Protein AF-A0A6P4YUQ8-F1 (afdb_monomer_lite)

Foldseek 3Di:
DDPVVPPDPVVVVVVVVVVVVVVVVLVCVVVVPQFDAPPDQQWDPPPHTHGLVSLVVVLVVVVVVLVVLLVVLVVVLVVVVVVQVVVVVVCVVVVHDRDPPPPPSVLSNVLSVLLCVLCVQLSVLSVCCSVVVDNPSNVVSVVSVVVNVVVVVVSVVPD

Secondary structure (DSSP, 8-state):
--GGGT--HHHHHHHHHHHHHHHHHHHHTTTTT----TTSTTEESSTT-EEHHHHHHHHHHHHHHHHHHHHHHHHHHHHHHHHHHHHHHHHHHHTPPPPTTHHHHHHHHHHHHHHHHHHHHHHHHHHHHHHHS--TTHHHHHHHHHHHHHHHHHHHTT-

Radius of gyration: 21.28 Å; chains: 1; bounding box: 44×36×62 Å

Sequence (159 aa):
MTYVNQVTNDRCKVAIAVVWVWSGVLAMLPVFGWNCERFEPGCAWLGGGTPHSYLVLILVLVFIPMMAIVFFNVRVFYSLWQHVSDILKQEASVGAPPSTSRKSAVTIVLITGVFLVGWLPYCVAVLGCAASGDCAAVRPTLFFVILNSAVNPSSTASV

Organism: Branchiostoma belcheri (NCBI:txid7741)

pLDDT: mean 74.47, std 11.97, range [35.19, 90.56]

InterPro domains:
  IPR000276 G protein-coupled receptor, rhodopsin-like [PF00001] (3-153)
  IPR000276 G protein-coupled receptor, rhodopsin-like [PR00237] (11-32)
  IPR000276 G protein-coupled receptor, rhodopsin-like [PR00237] (54-77)
  IPR000276 G protein-coupled receptor, rhodopsin-like [PR00237] (104-128)
  IPR000276 G protein-coupled receptor, rhodopsin-like [PR00237] (138-159)
  IPR017452 GPCR, rhodopsin-like, 7TM [PS50262] (1-156)

Structure (mmCIF, N/CA/C/O backbone):
data_AF-A0A6P4YUQ8-F1
#
_entry.id   AF-A0A6P4YUQ8-F1
#
loop_
_atom_site.group_PDB
_atom_site.id
_atom_site.type_symbol
_atom_site.label_atom_id
_atom_site.label_alt_id
_atom_site.label_comp_id
_atom_site.label_asym_id
_atom_site.label_entity_id
_atom_site.label_seq_id
_atom_site.pdbx_PDB_ins_code
_atom_site.Cartn_x
_atom_site.Cartn_y
_atom_site.Cartn_z
_atom_site.occupancy
_atom_site.B_iso_or_equiv
_atom_site.auth_seq_id
_atom_site.auth_comp_id
_atom_site.auth_asym_id
_atom_site.auth_atom_id
_atom_site.pdbx_PDB_model_num
ATOM 1 N N . MET A 1 1 ? -26.247 -14.862 17.285 1.00 42.34 1 MET A N 1
ATOM 2 C CA . MET A 1 1 ? -25.048 -15.591 16.816 1.00 42.34 1 MET A CA 1
ATOM 3 C C . MET A 1 1 ? -23.830 -14.746 17.152 1.00 42.34 1 MET A C 1
ATOM 5 O O . MET A 1 1 ? -23.738 -13.627 16.672 1.00 42.34 1 MET A O 1
ATOM 9 N N . THR A 1 2 ? -22.972 -15.216 18.050 1.00 45.91 2 THR A N 1
ATOM 10 C CA . THR A 1 2 ? -21.806 -14.485 18.569 1.00 45.91 2 THR A CA 1
ATOM 11 C C . THR A 1 2 ? -20.593 -14.640 17.641 1.00 45.91 2 THR A C 1
ATOM 13 O O . THR A 1 2 ? -20.282 -15.746 17.207 1.00 45.91 2 THR A O 1
ATOM 16 N N . TYR A 1 3 ? -19.909 -13.522 17.368 1.00 51.12 3 TYR A N 1
ATOM 17 C CA . TYR A 1 3 ? -18.709 -13.347 16.522 1.00 51.12 3 TYR A CA 1
ATOM 18 C C . TYR A 1 3 ? -17.622 -14.435 16.680 1.00 51.12 3 TYR A C 1
ATOM 20 O O . TYR A 1 3 ? -16.969 -14.814 15.710 1.00 51.12 3 TYR A O 1
ATOM 28 N N . VAL A 1 4 ? -17.499 -15.012 17.879 1.00 54.88 4 VAL A N 1
ATOM 29 C CA . VAL A 1 4 ? -16.531 -16.069 18.227 1.00 54.88 4 VAL A CA 1
ATOM 30 C C . VAL A 1 4 ? -16.698 -17.347 17.383 1.00 54.88 4 VAL A C 1
ATOM 32 O O . VAL A 1 4 ? -15.729 -18.062 17.163 1.00 54.88 4 VAL A O 1
ATOM 35 N N . ASN A 1 5 ? -17.890 -17.616 16.839 1.00 54.84 5 ASN A N 1
ATOM 36 C CA . ASN A 1 5 ? -18.156 -18.842 16.073 1.00 54.84 5 ASN A CA 1
ATOM 37 C C . ASN A 1 5 ? -17.831 -18.758 14.567 1.00 54.84 5 ASN A C 1
ATOM 39 O O . ASN A 1 5 ? -17.907 -19.776 13.883 1.00 54.84 5 ASN A O 1
ATOM 43 N N . GLN A 1 6 ? -17.487 -17.583 14.021 1.00 56.72 6 GLN A N 1
ATOM 44 C CA . GLN A 1 6 ? -17.183 -17.430 12.585 1.00 56.72 6 GLN A CA 1
ATOM 45 C C . GLN A 1 6 ? -15.682 -17.411 12.258 1.00 56.72 6 GLN A C 1
ATOM 47 O O . GLN A 1 6 ? -15.308 -17.745 11.131 1.00 56.72 6 GLN A O 1
ATOM 52 N N . VAL A 1 7 ? -14.823 -17.083 13.229 1.00 62.84 7 VAL A N 1
ATOM 53 C CA . VAL A 1 7 ? -13.357 -17.130 13.092 1.00 62.84 7 VAL A CA 1
ATOM 54 C C . VAL A 1 7 ? -12.858 -18.488 13.583 1.00 62.84 7 VAL A C 1
ATOM 56 O O . VAL A 1 7 ? -12.347 -18.629 14.690 1.00 62.84 7 VAL A O 1
ATOM 59 N N . THR A 1 8 ? -13.067 -19.526 12.775 1.00 77.62 8 THR A N 1
ATOM 60 C CA . THR A 1 8 ? -12.551 -20.865 13.079 1.00 77.62 8 THR A CA 1
ATOM 61 C C . THR A 1 8 ? -11.095 -20.989 12.632 1.00 77.62 8 THR A C 1
ATOM 63 O O . THR A 1 8 ? -10.707 -20.468 11.583 1.00 77.62 8 THR A O 1
ATOM 66 N N . ASN A 1 9 ? -10.279 -21.710 13.410 1.00 76.31 9 ASN A N 1
ATOM 67 C CA . ASN A 1 9 ? -8.852 -21.910 13.121 1.00 76.31 9 ASN A CA 1
ATOM 68 C C . ASN A 1 9 ? -8.592 -22.409 11.690 1.00 76.31 9 ASN A C 1
ATOM 70 O O . ASN A 1 9 ? -7.617 -22.001 11.062 1.00 76.31 9 ASN A O 1
ATOM 74 N N . ASP A 1 10 ? -9.478 -23.244 11.146 1.00 80.50 10 ASP A N 1
ATOM 75 C CA . ASP A 1 10 ? -9.325 -23.783 9.794 1.00 80.50 10 ASP A CA 1
ATOM 76 C C . ASP A 1 10 ? -9.519 -22.718 8.712 1.00 80.50 10 ASP A C 1
ATOM 78 O O . ASP A 1 10 ? -8.762 -22.678 7.743 1.00 80.50 10 ASP A O 1
ATOM 82 N N . ARG A 1 11 ? -10.453 -21.778 8.903 1.00 80.69 11 ARG A N 1
ATOM 83 C CA . ARG A 1 11 ? -10.625 -20.644 7.984 1.00 80.69 11 ARG A CA 1
ATOM 84 C C . ARG A 1 11 ? -9.443 -19.681 8.045 1.00 80.69 11 ARG A C 1
ATOM 86 O O . ARG A 1 11 ? -9.017 -19.196 7.000 1.00 80.69 11 ARG A O 1
ATOM 93 N N . CYS A 1 12 ? -8.870 -19.463 9.230 1.00 83.19 12 CYS A N 1
ATOM 94 C CA . CYS A 1 12 ? -7.644 -18.675 9.380 1.00 83.19 12 CYS A CA 1
ATOM 95 C C . CYS A 1 12 ? -6.463 -19.314 8.639 1.00 83.19 12 CYS A C 1
ATOM 97 O O . CYS A 1 12 ? -5.768 -18.620 7.902 1.00 83.19 12 CYS A O 1
ATOM 99 N N . LYS A 1 13 ? -6.260 -20.633 8.764 1.00 81.75 13 LYS A N 1
ATOM 100 C CA . LYS A 1 13 ? -5.198 -21.351 8.034 1.00 81.75 13 LYS A CA 1
ATOM 101 C C . LYS A 1 13 ? -5.357 -21.223 6.520 1.00 81.75 13 LYS A C 1
ATOM 103 O O . LYS A 1 13 ? -4.377 -20.950 5.833 1.00 81.75 13 LYS A O 1
ATOM 108 N N . VAL A 1 14 ? -6.582 -21.374 6.010 1.00 87.00 14 VAL A N 1
ATOM 109 C CA . VAL A 1 14 ? -6.874 -21.204 4.578 1.00 87.00 14 VAL A CA 1
ATOM 110 C C . VAL A 1 14 ? -6.580 -19.774 4.128 1.00 87.00 14 VAL A C 1
ATOM 112 O O . VAL A 1 14 ? -5.897 -19.588 3.126 1.00 87.00 14 VAL A O 1
ATOM 115 N N . ALA A 1 15 ? -7.025 -18.764 4.879 1.00 84.44 15 ALA A N 1
ATOM 116 C CA . ALA A 1 15 ? -6.749 -17.366 4.555 1.00 84.44 15 ALA A CA 1
ATOM 117 C C . ALA A 1 15 ? -5.240 -17.067 4.530 1.00 84.44 15 ALA A C 1
ATOM 119 O O . ALA A 1 15 ? -4.757 -16.446 3.586 1.00 84.44 15 ALA A O 1
ATOM 120 N N . ILE A 1 16 ? -4.484 -17.565 5.514 1.00 87.19 16 ILE A N 1
ATOM 121 C CA . ILE A 1 16 ? -3.021 -17.433 5.561 1.00 87.19 16 ILE A CA 1
ATOM 122 C C . ILE A 1 16 ? -2.388 -18.079 4.324 1.00 87.19 16 ILE A C 1
ATOM 124 O O . ILE A 1 16 ? -1.581 -17.439 3.653 1.00 87.19 16 ILE A O 1
ATOM 128 N N . ALA A 1 17 ? -2.773 -19.311 3.983 1.00 90.19 17 ALA A N 1
ATOM 129 C CA . ALA A 1 17 ? -2.242 -20.006 2.812 1.00 90.19 17 ALA A CA 1
ATOM 130 C C . ALA A 1 17 ? -2.518 -19.233 1.510 1.00 90.19 17 ALA A C 1
ATOM 132 O O . ALA A 1 17 ? -1.612 -19.062 0.697 1.00 90.19 17 ALA A O 1
ATOM 133 N N . VAL A 1 18 ? -3.733 -18.703 1.342 1.00 88.12 18 VAL A N 1
ATOM 134 C CA . VAL A 1 18 ? -4.102 -17.874 0.184 1.00 88.12 18 VAL A CA 1
ATOM 135 C C . VAL A 1 18 ? -3.240 -16.613 0.109 1.00 88.12 18 VAL A C 1
ATOM 137 O O . VAL A 1 18 ? -2.721 -16.304 -0.960 1.00 88.12 18 VAL A O 1
ATOM 140 N N . VAL A 1 19 ? -3.026 -15.914 1.229 1.00 89.06 19 VAL A N 1
ATOM 141 C CA . VAL A 1 19 ? -2.184 -14.704 1.277 1.00 89.06 19 VAL A CA 1
ATOM 142 C C . VAL A 1 19 ? -0.731 -15.014 0.914 1.00 89.06 19 VAL A C 1
ATOM 144 O O . VAL A 1 19 ? -0.124 -14.258 0.155 1.00 89.06 19 VAL A O 1
ATOM 147 N N . TRP A 1 20 ? -0.177 -16.127 1.401 1.00 90.56 20 TRP A N 1
ATOM 148 C CA . TRP A 1 20 ? 1.188 -16.548 1.071 1.00 90.56 20 TRP A CA 1
ATOM 149 C C . TRP A 1 20 ? 1.343 -16.904 -0.404 1.00 90.56 20 TRP A C 1
ATOM 151 O O . TRP A 1 20 ? 2.274 -16.424 -1.048 1.00 90.56 20 TRP A O 1
ATOM 161 N N . VAL A 1 21 ? 0.422 -17.702 -0.951 1.00 90.50 21 VAL A N 1
ATOM 162 C CA . VAL A 1 21 ? 0.437 -18.071 -2.372 1.00 90.50 21 VAL A CA 1
ATOM 163 C C . VAL A 1 21 ? 0.302 -16.825 -3.241 1.00 90.50 21 VAL A C 1
ATOM 165 O O . VAL A 1 21 ? 1.096 -16.636 -4.157 1.00 90.50 21 VAL A O 1
ATOM 168 N N . TRP A 1 22 ? -0.640 -15.936 -2.925 1.00 88.00 22 TRP A N 1
ATOM 169 C CA . TRP A 1 22 ? -0.845 -14.696 -3.672 1.00 88.00 22 TRP A CA 1
ATOM 170 C C . TRP A 1 22 ? 0.387 -13.786 -3.635 1.00 88.00 22 TRP A C 1
ATOM 172 O O . TRP A 1 22 ? 0.832 -13.302 -4.673 1.00 88.00 22 TRP A O 1
ATOM 182 N N . SER A 1 23 ? 0.991 -13.614 -2.455 1.00 85.69 23 SER A N 1
ATOM 183 C CA . SER A 1 23 ? 2.239 -12.859 -2.287 1.00 85.69 23 SER A CA 1
ATOM 184 C C . SER A 1 23 ? 3.384 -13.463 -3.103 1.00 85.69 23 SER A C 1
ATOM 186 O O . SER A 1 23 ? 4.120 -12.735 -3.765 1.00 85.69 23 SER A O 1
ATOM 188 N N . GLY A 1 24 ? 3.511 -14.793 -3.094 1.00 86.19 24 GLY A N 1
ATOM 189 C CA . GLY A 1 24 ? 4.522 -15.512 -3.865 1.00 86.19 24 GLY A CA 1
ATOM 190 C C . GLY A 1 24 ? 4.336 -15.350 -5.371 1.00 86.19 24 GLY A C 1
ATOM 191 O O . GLY A 1 24 ? 5.304 -15.080 -6.077 1.00 86.19 24 GLY A O 1
ATOM 192 N N . VAL A 1 25 ? 3.096 -15.441 -5.861 1.00 87.31 25 VAL A N 1
ATOM 193 C CA . VAL A 1 25 ? 2.774 -15.203 -7.275 1.00 87.31 25 VAL A CA 1
ATOM 194 C C . VAL A 1 25 ? 3.190 -13.789 -7.669 1.00 87.31 25 VAL A C 1
ATOM 196 O O . VAL A 1 25 ? 3.983 -13.642 -8.595 1.00 87.31 25 VAL A O 1
ATOM 199 N N . LEU A 1 26 ? 2.743 -12.765 -6.932 1.00 84.06 26 LEU A N 1
ATOM 200 C CA . LEU A 1 26 ? 3.093 -11.368 -7.209 1.00 84.06 26 LEU A CA 1
ATOM 201 C C . LEU A 1 26 ? 4.606 -11.133 -7.216 1.00 84.06 26 LEU A C 1
ATOM 203 O O . LEU A 1 26 ? 5.100 -10.463 -8.113 1.00 84.06 26 LEU A O 1
ATOM 207 N N . ALA A 1 27 ? 5.350 -11.721 -6.277 1.00 82.94 27 ALA A N 1
ATOM 208 C CA . ALA A 1 27 ? 6.805 -11.583 -6.217 1.00 82.94 27 ALA A CA 1
ATOM 209 C C . ALA A 1 27 ? 7.537 -12.251 -7.397 1.00 82.94 27 ALA A C 1
ATOM 211 O O . ALA A 1 27 ? 8.625 -11.812 -7.765 1.00 82.94 27 ALA A O 1
ATOM 212 N N . MET A 1 28 ? 6.956 -13.298 -7.990 1.00 83.12 28 MET A N 1
ATOM 213 C CA . MET A 1 28 ? 7.549 -14.040 -9.107 1.00 83.12 28 MET A CA 1
ATOM 214 C C . MET A 1 28 ? 7.211 -13.449 -10.483 1.00 83.12 28 MET A C 1
ATOM 216 O O . MET A 1 28 ? 7.898 -13.760 -11.454 1.00 83.12 28 MET A O 1
ATOM 220 N N . LEU A 1 29 ? 6.199 -12.581 -10.598 1.00 81.44 29 LEU A N 1
ATOM 221 C CA . LEU A 1 29 ? 5.798 -11.949 -11.868 1.00 81.44 29 LEU A CA 1
ATOM 222 C C . LEU A 1 29 ? 6.968 -11.302 -12.652 1.00 81.44 29 LEU A C 1
ATOM 224 O O . LEU A 1 29 ? 7.039 -11.512 -13.865 1.00 81.44 29 LEU A O 1
ATOM 228 N N . PRO A 1 30 ? 7.924 -10.588 -12.020 1.00 75.50 30 PRO A N 1
ATOM 229 C CA . PRO A 1 30 ? 9.090 -10.033 -12.715 1.00 75.50 30 PRO A CA 1
ATOM 230 C C . PRO A 1 30 ? 10.018 -11.095 -13.319 1.00 75.50 30 PRO A C 1
ATOM 232 O O . PRO A 1 30 ? 10.667 -10.843 -14.335 1.00 75.50 30 PRO A O 1
ATOM 235 N N . VAL A 1 31 ? 10.076 -12.289 -12.718 1.00 75.88 31 VAL A N 1
ATOM 236 C CA . VAL A 1 31 ? 10.909 -13.416 -13.175 1.00 75.88 31 VAL A CA 1
ATOM 237 C C . VAL A 1 31 ? 10.314 -14.061 -14.430 1.00 75.88 31 VAL A C 1
ATOM 239 O O . VAL A 1 31 ? 11.054 -14.493 -15.307 1.00 75.88 31 VAL A O 1
ATOM 242 N N . PHE A 1 32 ? 8.985 -14.052 -14.569 1.00 76.31 32 PHE A N 1
ATOM 243 C CA . PHE A 1 32 ? 8.270 -14.567 -15.745 1.00 76.31 32 PHE A CA 1
ATOM 244 C C . PHE A 1 32 ? 8.250 -13.603 -16.946 1.00 76.31 32 PHE A C 1
ATOM 246 O O . PHE A 1 32 ? 7.471 -13.792 -17.876 1.00 76.31 32 PHE A O 1
ATOM 253 N N . GLY A 1 33 ? 9.112 -12.582 -16.948 1.00 71.62 33 GLY A N 1
ATOM 254 C CA . GLY A 1 33 ? 9.280 -11.667 -18.080 1.00 71.62 33 GLY A CA 1
ATOM 255 C C . GLY A 1 33 ? 8.604 -10.309 -17.914 1.00 71.62 33 GLY A C 1
ATOM 256 O O . GLY A 1 33 ? 8.715 -9.477 -18.807 1.00 71.62 33 GLY A O 1
ATOM 257 N N . TRP A 1 34 ? 7.963 -10.025 -16.772 1.00 75.75 34 TRP A N 1
ATOM 258 C CA . TRP A 1 34 ? 7.461 -8.678 -16.462 1.00 75.75 34 TRP A CA 1
ATOM 259 C C . TRP A 1 34 ? 8.570 -7.774 -15.889 1.00 75.75 34 TRP A C 1
ATOM 261 O O . TRP A 1 34 ? 8.404 -7.112 -14.864 1.00 75.75 34 TRP A O 1
ATOM 271 N N . ASN A 1 35 ? 9.726 -7.780 -16.548 1.00 76.62 35 ASN A N 1
ATOM 272 C CA . ASN A 1 35 ? 10.883 -6.936 -16.262 1.00 76.62 35 ASN A CA 1
ATOM 273 C C . ASN A 1 35 ? 11.182 -6.044 -17.476 1.00 76.62 35 ASN A C 1
ATOM 275 O O . ASN A 1 35 ? 10.627 -6.241 -18.555 1.00 76.62 35 ASN A O 1
ATOM 279 N N . CYS A 1 36 ? 12.003 -5.019 -17.283 1.00 75.75 36 CYS A N 1
ATOM 280 C CA . CYS A 1 36 ? 12.451 -4.148 -18.365 1.00 75.75 36 CYS A CA 1
ATOM 281 C C . CYS A 1 36 ? 13.969 -4.023 -18.352 1.00 75.75 36 CYS A C 1
ATOM 283 O O . CYS A 1 36 ? 14.602 -4.098 -17.298 1.00 75.75 36 CYS A O 1
ATOM 285 N N . GLU A 1 37 ? 14.560 -3.812 -19.526 1.00 72.31 37 GLU A N 1
ATOM 286 C CA . GLU A 1 37 ? 15.982 -3.513 -19.620 1.00 72.31 37 GLU A CA 1
ATOM 287 C C . GLU A 1 37 ? 16.273 -2.100 -19.105 1.00 72.31 37 GLU A C 1
ATOM 289 O O . GLU A 1 37 ? 15.483 -1.167 -19.249 1.00 72.31 37 GLU A O 1
ATOM 294 N N . ARG A 1 38 ? 17.447 -1.937 -18.491 1.00 62.53 38 ARG A N 1
ATOM 295 C CA . ARG A 1 38 ? 17.838 -0.766 -17.690 1.00 62.53 38 ARG A CA 1
ATOM 296 C C . ARG A 1 38 ? 17.784 0.586 -18.424 1.00 62.53 38 ARG A C 1
ATOM 298 O O . ARG A 1 38 ? 17.818 1.614 -17.754 1.00 62.53 38 ARG A O 1
ATOM 305 N N . PHE A 1 39 ? 17.733 0.584 -19.755 1.00 64.19 39 PHE A N 1
ATOM 306 C CA . PHE A 1 39 ? 17.776 1.779 -20.604 1.00 64.19 39 PHE A CA 1
ATOM 307 C C . PHE A 1 39 ? 16.483 2.034 -21.392 1.00 64.19 39 PHE A C 1
ATOM 309 O O . PHE A 1 39 ? 16.419 3.009 -22.137 1.00 64.19 39 PHE A O 1
ATOM 316 N N . GLU A 1 40 ? 15.452 1.207 -21.211 1.00 68.56 40 GLU A N 1
ATOM 317 C CA . GLU A 1 40 ? 14.163 1.416 -21.868 1.00 68.56 40 GLU A CA 1
ATOM 318 C C . GLU A 1 40 ? 13.377 2.570 -21.208 1.00 68.56 40 GLU A C 1
ATOM 320 O O . GLU A 1 40 ? 13.299 2.652 -19.971 1.00 68.56 40 GLU A O 1
ATOM 325 N N . PRO A 1 41 ? 12.762 3.469 -22.000 1.00 63.19 41 PRO A N 1
ATOM 326 C CA . PRO A 1 41 ? 11.890 4.513 -21.475 1.00 63.19 41 PRO A CA 1
ATOM 327 C C . PRO A 1 41 ? 10.695 3.879 -20.751 1.00 63.19 41 PRO A C 1
ATOM 329 O O . PRO A 1 41 ? 10.012 3.009 -21.283 1.00 63.19 41 PRO A O 1
ATOM 332 N N . GLY A 1 42 ? 10.433 4.306 -19.513 1.00 65.88 42 GLY A N 1
ATOM 333 C CA . GLY A 1 42 ? 9.394 3.689 -18.680 1.00 65.88 42 GLY A CA 1
ATOM 334 C C . GLY A 1 42 ? 9.884 2.520 -17.816 1.00 65.88 42 GLY A C 1
ATOM 335 O O . GLY A 1 42 ? 9.064 1.745 -17.309 1.00 65.88 42 GLY A O 1
ATOM 336 N N . CYS A 1 43 ? 11.190 2.425 -17.565 1.00 73.19 43 CYS A N 1
ATOM 337 C CA . CYS A 1 43 ? 11.775 1.488 -16.610 1.00 73.19 43 CYS A CA 1
ATOM 338 C C . CYS A 1 43 ? 12.255 2.205 -15.334 1.00 73.19 43 CYS A C 1
ATOM 340 O O . CYS A 1 43 ? 13.028 3.159 -15.391 1.00 73.19 43 CYS A O 1
ATOM 342 N N . ALA A 1 44 ? 11.818 1.746 -14.160 1.00 70.94 44 ALA A N 1
ATOM 343 C CA . ALA A 1 44 ? 12.328 2.218 -12.879 1.00 70.94 44 ALA A CA 1
ATOM 344 C C . ALA A 1 44 ? 13.603 1.448 -12.504 1.00 70.94 44 ALA A C 1
ATOM 346 O O . ALA A 1 44 ? 13.652 0.216 -12.580 1.00 70.94 44 ALA A O 1
ATOM 347 N N . TRP A 1 45 ? 14.622 2.157 -12.004 1.00 66.06 45 TRP A N 1
ATOM 348 C CA . TRP A 1 45 ? 15.866 1.559 -11.496 1.00 66.06 45 TRP A CA 1
ATOM 349 C C . TRP A 1 45 ? 15.681 0.914 -10.106 1.00 66.06 45 TRP A C 1
ATOM 351 O O . TRP A 1 45 ? 16.427 1.159 -9.153 1.00 66.06 45 TRP A O 1
ATOM 361 N N . LEU A 1 46 ? 14.657 0.077 -9.968 1.00 65.44 46 LEU A N 1
ATOM 362 C CA . LEU A 1 46 ? 14.397 -0.755 -8.800 1.00 65.44 46 LEU A CA 1
ATOM 363 C C . LEU A 1 46 ? 14.691 -2.212 -9.177 1.00 65.44 46 LEU A C 1
ATOM 365 O O . LEU A 1 46 ? 14.221 -2.686 -10.207 1.00 65.44 46 LEU A O 1
ATOM 369 N N . GLY A 1 47 ? 15.536 -2.898 -8.401 1.00 59.25 47 GLY A N 1
ATOM 370 C CA . GLY A 1 47 ? 15.799 -4.337 -8.573 1.00 59.25 47 GLY A CA 1
ATOM 371 C C . GLY A 1 47 ? 16.463 -4.787 -9.886 1.00 59.25 47 GLY A C 1
ATOM 372 O O . GLY A 1 47 ? 16.533 -5.984 -10.121 1.00 59.25 47 GLY A O 1
ATOM 373 N N . GLY A 1 48 ? 16.960 -3.872 -10.728 1.00 61.47 48 GLY A N 1
ATOM 374 C CA . GLY A 1 48 ? 17.606 -4.206 -12.010 1.00 61.47 48 GLY A CA 1
ATOM 375 C C . GLY A 1 48 ? 16.812 -3.811 -13.258 1.00 61.47 48 GLY A C 1
ATOM 376 O O . GLY A 1 48 ? 17.379 -3.854 -14.343 1.00 61.47 48 GLY A O 1
ATOM 377 N N . GLY A 1 49 ? 15.573 -3.337 -13.092 1.00 69.56 49 GLY A N 1
ATOM 378 C CA . GLY A 1 49 ? 14.716 -2.864 -14.180 1.00 69.56 49 GLY A CA 1
ATOM 379 C C . GLY A 1 49 ? 13.268 -3.295 -13.968 1.00 69.56 49 GLY A C 1
ATOM 380 O O . GLY A 1 49 ? 12.863 -4.384 -14.370 1.00 69.56 49 GLY A O 1
ATOM 381 N N . THR A 1 50 ? 12.492 -2.449 -13.287 1.00 76.12 50 THR A N 1
ATOM 382 C CA . THR A 1 50 ? 11.081 -2.722 -12.974 1.00 76.12 50 THR A CA 1
ATOM 383 C C . THR A 1 50 ? 10.178 -1.771 -13.760 1.00 76.12 50 THR A C 1
ATOM 385 O O . THR A 1 50 ? 10.337 -0.557 -13.620 1.00 76.12 50 THR A O 1
ATOM 388 N N . PRO A 1 51 ? 9.219 -2.257 -14.564 1.00 81.69 51 PRO A N 1
ATOM 389 C CA . PRO A 1 51 ? 8.355 -1.373 -15.338 1.00 81.69 51 PRO A CA 1
ATOM 390 C C . PRO A 1 51 ? 7.383 -0.611 -14.428 1.00 81.69 51 PRO A C 1
ATOM 392 O O . PRO A 1 51 ? 6.903 -1.140 -13.422 1.00 81.69 51 PRO A O 1
ATOM 395 N N . HIS A 1 52 ? 7.042 0.628 -14.796 1.00 81.44 52 HIS A N 1
ATOM 396 C CA . HIS A 1 52 ? 6.120 1.465 -14.009 1.00 81.44 52 HIS A CA 1
ATOM 397 C C . HIS A 1 52 ? 4.748 0.803 -13.825 1.00 81.44 52 HIS A C 1
ATOM 399 O O . HIS A 1 52 ? 4.158 0.887 -12.750 1.00 81.44 52 HIS A O 1
ATOM 405 N N . SER A 1 53 ? 4.263 0.091 -14.848 1.00 81.94 53 SER A N 1
ATOM 406 C CA . SER A 1 53 ? 2.993 -0.643 -14.805 1.00 81.94 53 SER A CA 1
ATOM 407 C C . SER A 1 53 ? 2.958 -1.693 -13.695 1.00 81.94 53 SER A C 1
ATOM 409 O O . SER A 1 53 ? 1.943 -1.833 -13.016 1.00 81.94 53 SER A O 1
ATOM 411 N N . TYR A 1 54 ? 4.077 -2.378 -13.454 1.00 84.12 54 TYR A N 1
ATOM 412 C CA . TYR A 1 54 ? 4.199 -3.349 -12.373 1.00 84.12 54 TYR A CA 1
ATOM 413 C C . TYR A 1 54 ? 4.188 -2.672 -10.995 1.00 84.12 54 TYR A C 1
ATOM 415 O O . TYR A 1 54 ? 3.490 -3.129 -10.090 1.00 84.12 54 TYR A O 1
ATOM 423 N N . LEU A 1 55 ? 4.888 -1.540 -10.840 1.00 82.88 55 LEU A N 1
ATOM 424 C CA . LEU A 1 55 ? 4.868 -0.767 -9.591 1.00 82.88 55 LEU A CA 1
ATOM 425 C C . LEU A 1 55 ? 3.461 -0.254 -9.258 1.00 82.88 55 LEU A C 1
ATOM 427 O O . LEU A 1 55 ? 3.022 -0.367 -8.114 1.00 82.88 55 LEU A O 1
ATOM 431 N N . VAL A 1 56 ? 2.737 0.261 -10.256 1.00 84.38 56 VAL A N 1
ATOM 432 C CA . VAL A 1 56 ? 1.350 0.719 -10.095 1.00 84.38 56 VAL A CA 1
ATOM 433 C C . VAL A 1 56 ? 0.420 -0.450 -9.768 1.00 84.38 56 VAL A C 1
ATOM 435 O O . VAL A 1 56 ? -0.425 -0.319 -8.887 1.00 84.38 56 VAL A O 1
ATOM 438 N N . LEU A 1 57 ? 0.590 -1.610 -10.411 1.00 87.31 57 LEU A N 1
ATOM 439 C CA . LEU A 1 57 ? -0.201 -2.807 -10.115 1.00 87.31 57 LEU A CA 1
ATOM 440 C C . LEU A 1 57 ? -0.012 -3.263 -8.664 1.00 87.31 57 LEU A C 1
ATOM 442 O O . LEU A 1 57 ? -1.002 -3.485 -7.966 1.00 87.31 57 LEU A O 1
ATOM 446 N N . ILE A 1 58 ? 1.234 -3.348 -8.184 1.00 85.69 58 ILE A N 1
ATOM 447 C CA . ILE A 1 58 ? 1.514 -3.670 -6.777 1.00 85.69 58 ILE A CA 1
ATOM 448 C C . ILE A 1 58 ? 0.886 -2.630 -5.858 1.00 85.69 58 ILE A C 1
ATOM 450 O O . ILE A 1 58 ? 0.234 -2.999 -4.881 1.00 85.69 58 ILE A O 1
ATOM 454 N N . LEU A 1 59 ? 1.057 -1.343 -6.169 1.00 87.38 59 LEU A N 1
ATOM 455 C CA . LEU A 1 59 ? 0.497 -0.262 -5.369 1.00 87.38 59 LEU A CA 1
ATOM 456 C C . LEU A 1 59 ? -1.019 -0.421 -5.219 1.00 87.38 59 LEU A C 1
ATOM 458 O O . LEU A 1 59 ? -1.519 -0.400 -4.099 1.00 87.38 59 LEU A O 1
ATOM 462 N N . VAL A 1 60 ? -1.745 -0.635 -6.317 1.00 87.62 60 VAL A N 1
ATOM 463 C CA . VAL A 1 60 ? -3.205 -0.806 -6.302 1.00 87.62 60 VAL A CA 1
ATOM 464 C C . VAL A 1 60 ? -3.610 -2.047 -5.502 1.00 87.62 60 VAL A C 1
ATOM 466 O O . VAL A 1 60 ? -4.496 -1.961 -4.650 1.00 87.62 60 VAL A O 1
ATOM 469 N N . LEU A 1 61 ? -2.947 -3.187 -5.722 1.00 87.75 61 LEU A N 1
ATOM 470 C CA . LEU A 1 61 ? -3.263 -4.438 -5.025 1.00 87.75 61 LEU A CA 1
ATOM 471 C C . LEU A 1 61 ? -3.000 -4.376 -3.517 1.00 87.75 61 LEU A C 1
ATOM 473 O O . LEU A 1 61 ? -3.710 -5.036 -2.764 1.00 87.75 61 LEU A O 1
ATOM 477 N N . VAL A 1 62 ? -2.017 -3.594 -3.068 1.00 83.38 62 VAL A N 1
ATOM 478 C CA . VAL A 1 62 ? -1.725 -3.381 -1.639 1.00 83.38 62 VAL A CA 1
ATOM 479 C C . VAL A 1 62 ? -2.634 -2.305 -1.036 1.00 83.38 62 VAL A C 1
ATOM 481 O O . VAL A 1 62 ? -3.070 -2.425 0.110 1.00 83.38 62 VAL A O 1
ATOM 484 N N . PHE A 1 63 ? -2.977 -1.270 -1.802 1.00 84.19 63 PHE A N 1
ATOM 485 C CA . PHE A 1 63 ? -3.789 -0.156 -1.319 1.00 84.19 63 PHE A CA 1
ATOM 486 C C . PHE A 1 63 ? -5.244 -0.558 -1.037 1.00 84.19 63 PHE A C 1
ATOM 488 O O . PHE A 1 63 ? -5.826 -0.102 -0.055 1.00 84.19 63 PHE A O 1
ATOM 495 N N . ILE A 1 64 ? -5.833 -1.451 -1.839 1.00 86.62 64 ILE A N 1
ATOM 496 C CA . ILE A 1 64 ? -7.203 -1.957 -1.628 1.00 86.62 64 ILE A CA 1
ATOM 497 C C . ILE A 1 64 ? -7.387 -2.597 -0.233 1.00 86.62 64 ILE A C 1
ATOM 499 O O . ILE A 1 64 ? -8.245 -2.127 0.522 1.00 86.62 64 ILE A O 1
ATOM 503 N N . PRO A 1 65 ? -6.617 -3.633 0.163 1.00 84.25 65 PRO A N 1
ATOM 504 C CA . PRO A 1 65 ? -6.748 -4.233 1.488 1.00 84.25 65 PRO A CA 1
ATOM 505 C C . PRO A 1 65 ? -6.365 -3.255 2.602 1.00 84.25 65 PRO A C 1
ATOM 507 O O . PRO A 1 65 ? -7.005 -3.260 3.651 1.00 84.25 65 PRO A O 1
ATOM 510 N N . MET A 1 66 ? -5.394 -2.366 2.373 1.00 83.25 66 MET A N 1
ATOM 511 C CA . MET A 1 66 ? -5.033 -1.319 3.330 1.00 83.25 66 MET A CA 1
ATOM 512 C C . MET A 1 66 ? -6.218 -0.390 3.636 1.00 83.25 66 MET A C 1
ATOM 514 O O . MET A 1 66 ? -6.561 -0.190 4.801 1.00 83.25 66 MET A O 1
ATOM 518 N N . MET A 1 67 ? -6.897 0.121 2.607 1.00 83.50 67 MET A N 1
ATOM 519 C CA . MET A 1 67 ? -8.086 0.962 2.767 1.00 83.50 67 MET A CA 1
ATOM 520 C C . MET A 1 67 ? -9.238 0.211 3.434 1.00 83.50 67 MET A C 1
ATOM 522 O O . MET A 1 67 ? -9.931 0.783 4.277 1.00 83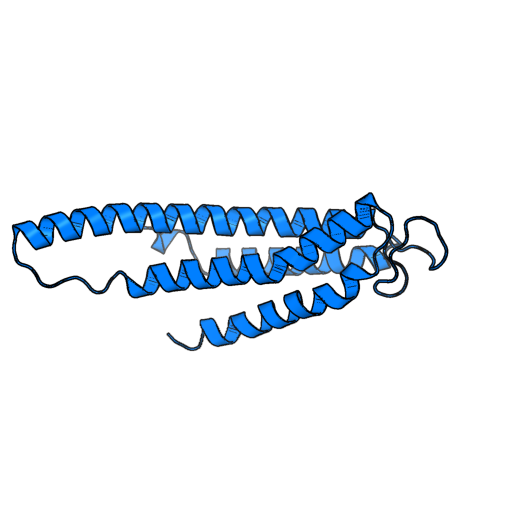.50 67 MET A O 1
ATOM 526 N N . ALA A 1 68 ? -9.426 -1.071 3.109 1.00 86.00 68 ALA A N 1
ATOM 527 C CA . ALA A 1 68 ? -10.431 -1.904 3.759 1.00 86.00 68 ALA A CA 1
ATOM 528 C C . ALA A 1 68 ? -10.163 -2.027 5.268 1.00 86.00 68 ALA A C 1
ATOM 530 O O . ALA A 1 68 ? -11.066 -1.780 6.067 1.00 86.00 68 ALA A O 1
ATOM 531 N N . ILE A 1 69 ? -8.922 -2.327 5.670 1.00 84.38 69 ILE A N 1
ATOM 532 C CA . ILE A 1 69 ? -8.516 -2.404 7.083 1.00 84.38 69 ILE A CA 1
ATOM 533 C C . ILE A 1 69 ? -8.815 -1.083 7.793 1.00 84.38 69 ILE A C 1
ATOM 535 O O . ILE A 1 69 ? -9.438 -1.088 8.853 1.00 84.38 69 ILE A O 1
ATOM 539 N N . VAL A 1 70 ? -8.427 0.053 7.213 1.00 81.38 70 VAL A N 1
ATOM 540 C CA . VAL A 1 70 ? -8.679 1.379 7.800 1.00 81.38 70 VAL A CA 1
ATOM 541 C C . VAL A 1 70 ? -10.171 1.634 7.961 1.00 81.38 70 VAL A C 1
ATOM 543 O O . VAL A 1 70 ? -10.617 2.011 9.044 1.00 81.38 70 VAL A O 1
ATOM 546 N N . PHE A 1 71 ? -10.952 1.393 6.909 1.00 83.69 71 PHE A N 1
ATOM 547 C CA . PHE A 1 71 ? -12.395 1.580 6.933 1.00 83.69 71 PHE A CA 1
ATOM 548 C C . PHE A 1 71 ? -13.044 0.745 8.040 1.00 83.69 71 PHE A C 1
ATOM 550 O O . PHE A 1 71 ? -13.787 1.287 8.858 1.00 83.69 71 PHE A O 1
ATOM 557 N N . PHE A 1 72 ? -12.725 -0.550 8.127 1.00 82.94 72 PHE A N 1
ATOM 558 C CA . PHE A 1 72 ? -13.262 -1.416 9.174 1.00 82.94 72 PHE A CA 1
ATOM 559 C C . PHE A 1 72 ? -12.848 -0.951 10.573 1.00 82.94 72 PHE A C 1
ATOM 561 O O . PHE A 1 72 ? -13.706 -0.860 11.449 1.00 82.94 72 PHE A O 1
ATOM 568 N N . ASN A 1 73 ? -11.583 -0.580 10.782 1.00 79.56 73 ASN A N 1
ATOM 569 C CA . ASN A 1 73 ? -11.104 -0.096 12.079 1.00 79.56 73 ASN A CA 1
ATOM 570 C C . ASN A 1 73 ? -11.786 1.210 12.507 1.00 79.56 73 ASN A C 1
ATOM 572 O O . ASN A 1 73 ? -12.202 1.331 13.657 1.00 79.56 73 ASN A O 1
ATOM 576 N N . VAL A 1 74 ? -11.976 2.163 11.590 1.00 79.06 74 VAL A N 1
ATOM 577 C CA . VAL A 1 74 ? -12.700 3.414 11.872 1.00 79.06 74 VAL A CA 1
ATOM 578 C C . VAL A 1 74 ? -14.165 3.137 12.198 1.00 79.06 74 VAL A C 1
ATOM 580 O O . VAL A 1 74 ? -14.703 3.717 13.138 1.00 79.06 74 VAL A O 1
ATOM 583 N N . ARG A 1 75 ? -14.822 2.230 11.466 1.00 83.25 75 ARG A N 1
ATOM 584 C CA . ARG A 1 75 ? -16.218 1.844 11.727 1.00 83.25 75 ARG A CA 1
ATOM 585 C C . ARG A 1 75 ? -16.377 1.178 13.091 1.00 83.25 75 ARG A C 1
ATOM 587 O O . ARG A 1 75 ? -17.305 1.523 13.820 1.00 83.25 75 ARG A O 1
ATOM 594 N N . VAL A 1 76 ? -15.468 0.270 13.445 1.00 81.94 76 VAL A N 1
ATOM 595 C CA . VAL A 1 76 ? -15.433 -0.373 14.766 1.00 81.94 76 VAL A CA 1
ATOM 596 C C . VAL A 1 76 ? -15.179 0.668 15.851 1.00 81.94 76 VAL A C 1
ATOM 598 O O . VAL A 1 76 ? -15.921 0.708 16.826 1.00 81.94 76 VAL A O 1
ATOM 601 N N . PHE A 1 77 ? -14.205 1.561 15.668 1.00 76.00 77 PHE A N 1
ATOM 602 C CA . PHE A 1 77 ? -13.933 2.637 16.619 1.00 76.00 77 PHE A CA 1
ATOM 603 C C . PHE A 1 77 ? -15.141 3.552 16.811 1.00 76.00 77 PHE A C 1
ATOM 605 O O . PHE A 1 77 ? -15.485 3.868 17.942 1.00 76.00 77 PHE A O 1
ATOM 612 N N . TYR A 1 78 ? -15.811 3.948 15.729 1.00 79.06 78 TYR A N 1
ATOM 613 C CA . TYR A 1 78 ? -16.989 4.805 15.801 1.00 79.06 78 TYR A CA 1
ATOM 614 C C . TYR A 1 78 ? -18.141 4.118 16.540 1.00 79.06 78 TYR A C 1
ATOM 616 O O . TYR A 1 78 ? -18.737 4.718 17.429 1.00 79.06 78 TYR A O 1
ATOM 624 N N . SER A 1 79 ? -18.399 2.841 16.242 1.00 79.56 79 SER A N 1
ATOM 625 C CA . SER A 1 79 ? -19.389 2.041 16.968 1.00 79.56 79 SER A CA 1
ATOM 626 C C . SER A 1 79 ? -19.034 1.930 18.454 1.00 79.56 79 SER A C 1
ATOM 628 O O . SER A 1 79 ? -19.875 2.213 19.304 1.00 79.56 79 SER A O 1
ATOM 630 N N . LEU A 1 80 ? -17.779 1.614 18.790 1.00 73.00 80 LEU A N 1
ATOM 631 C CA . LEU A 1 80 ? -17.310 1.562 20.178 1.00 73.00 80 LEU A CA 1
ATOM 632 C C . LEU A 1 80 ? -17.420 2.923 20.872 1.00 73.00 80 LEU A C 1
ATOM 634 O O . LEU A 1 80 ? -17.825 2.983 22.027 1.00 73.00 80 LEU A O 1
ATOM 638 N N . TRP A 1 81 ? -17.100 4.013 20.178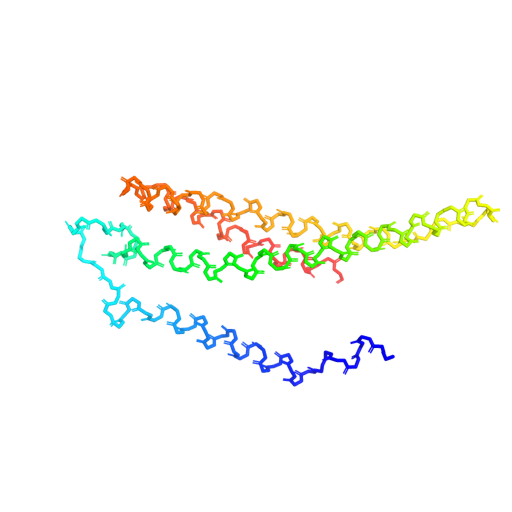 1.00 71.81 81 TRP A N 1
ATOM 639 C CA . TRP A 1 81 ? -17.201 5.369 20.709 1.00 71.81 81 TRP A CA 1
ATOM 640 C C . TRP A 1 81 ? -18.648 5.753 21.011 1.00 71.81 81 TRP A C 1
ATOM 642 O O . TRP A 1 81 ? -18.910 6.340 22.057 1.00 71.81 81 TRP A O 1
ATOM 652 N N . GLN A 1 82 ? -19.588 5.389 20.137 1.00 74.50 82 GLN A N 1
ATOM 653 C CA . GLN A 1 82 ? -21.017 5.578 20.382 1.00 74.50 82 GLN A CA 1
ATOM 654 C C . GLN A 1 82 ? -21.463 4.805 21.628 1.00 74.50 82 GLN A C 1
ATOM 656 O O . GLN A 1 82 ? -21.975 5.414 22.563 1.00 74.50 82 GLN A O 1
ATOM 661 N N . HIS A 1 83 ? -21.159 3.504 21.708 1.00 73.88 83 HIS A N 1
ATOM 662 C CA . HIS A 1 83 ? -21.515 2.680 22.869 1.00 73.88 83 HIS A CA 1
ATOM 663 C C . HIS A 1 83 ? -20.900 3.195 24.175 1.00 73.88 83 HIS A C 1
ATOM 665 O O . HIS A 1 83 ? -21.581 3.270 25.193 1.00 73.88 83 HIS A O 1
ATOM 671 N N . VAL A 1 84 ? -19.627 3.594 24.156 1.00 67.88 84 VAL A N 1
ATOM 672 C CA . VAL A 1 84 ? -18.947 4.153 25.332 1.00 67.88 84 VAL A CA 1
ATOM 673 C C . VAL A 1 84 ? -19.522 5.516 25.705 1.00 67.88 84 VAL A C 1
ATOM 675 O O . VAL A 1 84 ? -19.706 5.785 26.888 1.00 67.88 84 VAL A O 1
ATOM 678 N N . SER A 1 85 ? -19.839 6.375 24.734 1.00 68.25 85 SER A N 1
ATOM 679 C CA . SER A 1 85 ? -20.471 7.665 25.016 1.00 68.25 85 SER A CA 1
ATOM 680 C C . SER A 1 85 ? -21.840 7.495 25.668 1.00 68.25 85 SER A C 1
ATOM 682 O O . SER A 1 85 ? -22.203 8.322 26.504 1.00 68.25 85 SER A O 1
ATOM 684 N N . ASP A 1 86 ? -22.590 6.466 25.289 1.00 71.38 86 ASP A N 1
ATOM 685 C CA . ASP A 1 86 ? -23.891 6.169 25.879 1.00 71.38 86 ASP A CA 1
ATOM 686 C C . ASP A 1 86 ? -23.740 5.583 27.291 1.00 71.38 86 ASP A C 1
ATOM 688 O O . ASP A 1 86 ? -24.433 6.023 28.207 1.00 71.38 86 ASP A O 1
ATOM 692 N N . ILE A 1 87 ? -22.750 4.710 27.511 1.00 68.12 87 ILE A N 1
ATOM 693 C CA . ILE A 1 87 ? -22.403 4.184 28.843 1.00 68.12 87 ILE A CA 1
ATOM 694 C C . ILE A 1 87 ? -21.953 5.308 29.779 1.00 68.12 87 ILE A C 1
ATOM 696 O O . ILE A 1 87 ? -22.415 5.363 30.908 1.00 68.12 87 ILE A O 1
ATOM 700 N N . LEU A 1 88 ? -21.120 6.251 29.329 1.00 64.88 88 LEU A N 1
ATOM 701 C CA . LEU A 1 88 ? -20.659 7.370 30.163 1.00 64.88 88 LEU A CA 1
ATOM 702 C C . LEU A 1 88 ? -21.798 8.308 30.575 1.00 64.88 88 LEU A C 1
ATOM 704 O O . LEU A 1 88 ? -21.810 8.794 31.704 1.00 64.88 88 LEU A O 1
ATOM 708 N N . LYS A 1 89 ? -22.773 8.552 29.689 1.00 64.56 89 LYS A N 1
ATOM 709 C CA . LYS A 1 89 ? -23.992 9.300 30.046 1.00 64.56 89 LYS A CA 1
ATOM 710 C C . LYS A 1 89 ? -24.798 8.551 31.105 1.00 64.56 89 LYS A C 1
ATOM 712 O O . LYS A 1 89 ? -25.320 9.168 32.030 1.00 64.56 89 LYS A O 1
ATOM 717 N N . GLN A 1 90 ? -24.865 7.228 30.983 1.00 65.69 90 GLN A N 1
ATOM 718 C CA . GLN A 1 90 ? -25.579 6.368 31.916 1.00 65.69 90 GLN A CA 1
ATOM 719 C C . GLN A 1 90 ? -24.856 6.288 33.274 1.00 65.69 90 GLN A C 1
ATOM 721 O O . GLN A 1 90 ? -25.482 6.497 34.308 1.00 65.69 90 GLN A O 1
ATOM 726 N N . GLU A 1 91 ? -23.536 6.114 33.298 1.00 64.88 91 GLU A N 1
ATOM 727 C CA . GLU A 1 91 ? -22.717 6.114 34.516 1.00 64.88 91 GLU A CA 1
ATOM 728 C C . GLU A 1 91 ? -22.717 7.483 35.210 1.00 64.88 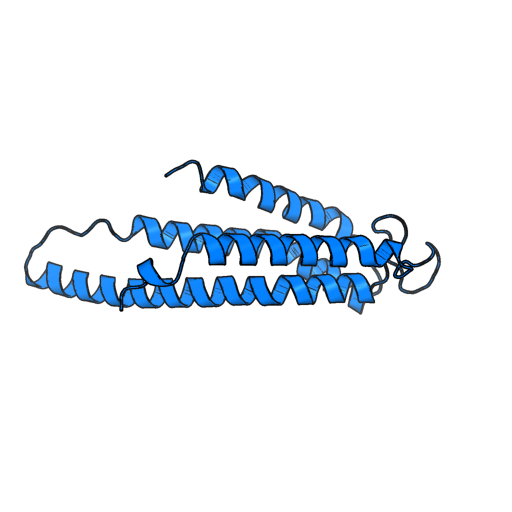91 GLU A C 1
ATOM 730 O O . GLU A 1 91 ? -22.826 7.527 36.431 1.00 64.88 91 GLU A O 1
ATOM 735 N N . ALA A 1 92 ? -22.706 8.599 34.469 1.00 62.41 92 ALA A N 1
ATOM 736 C CA . ALA A 1 92 ? -22.852 9.943 35.038 1.00 62.41 92 ALA A CA 1
ATOM 737 C C . ALA A 1 92 ? -24.238 10.175 35.664 1.00 62.41 92 ALA A C 1
ATOM 739 O O . ALA A 1 92 ? -24.350 10.887 36.658 1.00 62.41 92 ALA A O 1
ATOM 740 N N . SER A 1 93 ? -25.286 9.552 35.115 1.00 66.81 93 SER A N 1
ATOM 741 C CA . SER A 1 93 ? -26.631 9.603 35.701 1.00 66.81 93 SER A CA 1
ATOM 742 C C . SER A 1 93 ? -26.798 8.711 36.940 1.00 66.81 93 SER A C 1
ATOM 744 O O . SER A 1 93 ? -27.690 8.965 37.745 1.00 66.81 93 SER A O 1
ATOM 746 N N . VAL A 1 94 ? -25.941 7.692 37.113 1.00 74.75 94 VAL A N 1
ATOM 747 C CA . VAL A 1 94 ? -26.039 6.683 38.191 1.00 74.75 94 VAL A CA 1
ATOM 748 C C . VAL A 1 94 ? -24.882 6.776 39.212 1.00 74.75 94 VAL A C 1
ATOM 750 O O . VAL A 1 94 ? -24.929 6.136 40.256 1.00 74.75 94 VAL A O 1
ATOM 753 N N . GLY A 1 95 ? -23.855 7.599 38.969 1.00 65.69 95 GLY A N 1
ATOM 754 C CA . GLY A 1 95 ? -22.704 7.789 39.865 1.00 65.69 95 GLY A CA 1
ATOM 755 C C . GLY A 1 95 ? -21.691 6.634 39.878 1.00 65.69 95 GLY A C 1
ATOM 756 O O . GLY A 1 95 ? -20.986 6.454 40.870 1.00 65.69 95 GLY A O 1
ATOM 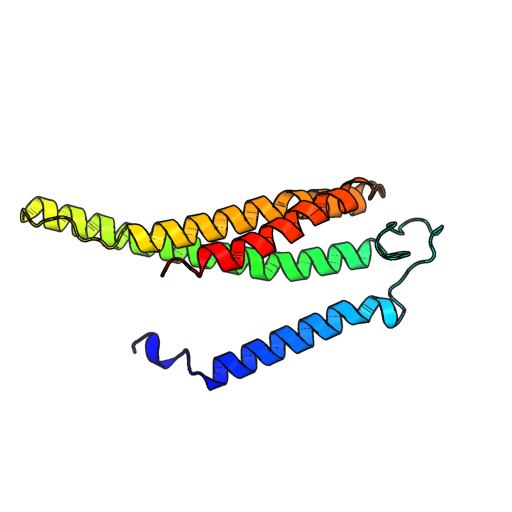757 N N . ALA A 1 96 ? -21.622 5.830 38.813 1.00 60.12 96 ALA A N 1
ATOM 758 C CA . ALA A 1 96 ? -20.730 4.669 38.729 1.00 60.12 96 ALA A CA 1
ATOM 759 C C . ALA A 1 96 ? -19.293 5.052 38.289 1.00 60.12 96 ALA A C 1
ATOM 761 O O . ALA A 1 96 ? -19.120 6.015 37.539 1.00 60.12 96 ALA A O 1
ATOM 762 N N . PRO A 1 97 ? -18.246 4.330 38.744 1.00 57.84 97 PRO A N 1
ATOM 763 C CA . PRO A 1 97 ? -16.862 4.601 38.354 1.00 57.84 97 PRO A CA 1
ATOM 764 C C . PRO A 1 97 ? -16.602 4.253 36.874 1.00 57.84 97 PRO A C 1
ATOM 766 O O . PRO A 1 97 ? -17.116 3.243 36.397 1.00 57.84 97 PRO A O 1
ATOM 769 N N . PRO A 1 98 ? -15.755 5.027 36.166 1.00 57.69 98 PRO A N 1
ATOM 770 C CA . PRO A 1 98 ? -15.578 4.904 34.721 1.00 57.69 98 PRO A CA 1
ATOM 771 C C . PRO A 1 98 ? -14.983 3.551 34.308 1.00 57.69 98 PRO A C 1
ATOM 773 O O . PRO A 1 98 ? -13.901 3.163 34.763 1.00 57.69 98 PRO A O 1
ATOM 776 N N . SER A 1 99 ? -15.649 2.857 33.384 1.00 56.84 99 SER A N 1
ATOM 777 C CA . SER A 1 99 ? -15.168 1.583 32.834 1.00 56.84 99 SER A CA 1
ATOM 778 C C . SER A 1 99 ? -13.909 1.726 31.948 1.00 56.84 99 SER A C 1
ATOM 780 O O . SER A 1 99 ? -13.733 2.654 31.156 1.00 56.84 99 SER A O 1
ATOM 782 N N . THR A 1 100 ? -12.984 0.768 32.068 1.00 54.03 100 THR A N 1
ATOM 783 C CA . THR A 1 100 ? -11.605 0.779 31.527 1.00 54.03 100 THR A CA 1
ATOM 784 C C . THR A 1 100 ? -11.474 0.489 30.018 1.00 54.03 100 THR A C 1
ATOM 786 O O . THR A 1 100 ? -10.363 0.323 29.509 1.00 54.03 100 THR A O 1
ATOM 789 N N . SER A 1 101 ? -12.575 0.489 29.260 1.00 56.59 101 SER A N 1
ATOM 790 C CA . SER A 1 101 ? -12.632 0.000 27.865 1.00 56.59 101 SER A CA 1
ATOM 791 C C . SER A 1 101 ? -11.944 0.908 26.820 1.00 56.59 101 SER A C 1
ATOM 793 O O . SER A 1 101 ? -11.698 0.515 25.681 1.00 56.59 101 SER A O 1
ATOM 795 N N . ARG A 1 102 ? -11.556 2.134 27.197 1.00 55.28 102 ARG A N 1
ATOM 796 C CA . ARG A 1 102 ? -11.017 3.151 26.271 1.00 55.28 102 ARG A CA 1
ATOM 797 C C . ARG A 1 102 ? -9.609 2.846 25.742 1.00 55.28 102 ARG A C 1
ATOM 799 O O . ARG A 1 102 ? -9.259 3.297 24.656 1.00 55.28 102 ARG A O 1
ATOM 806 N N . LYS A 1 103 ? -8.788 2.103 26.493 1.00 57.34 103 LYS A N 1
ATOM 807 C CA . LYS A 1 103 ? -7.358 1.931 26.170 1.00 57.34 103 LYS A CA 1
ATOM 808 C C . LYS A 1 103 ? -7.121 1.022 24.960 1.00 57.34 103 LYS A C 1
ATOM 810 O O . LYS A 1 103 ? -6.278 1.338 24.133 1.00 57.34 103 LYS A O 1
ATOM 815 N N . SER A 1 104 ? -7.892 -0.058 24.818 1.00 58.97 104 SER A N 1
ATOM 816 C CA . SER A 1 104 ? -7.656 -1.063 23.769 1.00 58.97 104 SER A CA 1
ATOM 817 C C . SER A 1 104 ? -8.031 -0.557 22.364 1.00 58.97 104 SER A C 1
ATOM 819 O O . SER A 1 104 ? -7.265 -0.722 21.418 1.00 58.97 104 SER A O 1
ATOM 821 N N . ALA A 1 105 ? -9.150 0.167 22.232 1.00 64.31 105 ALA A N 1
ATOM 822 C CA . ALA A 1 105 ? -9.593 0.719 20.947 1.00 64.31 105 ALA A CA 1
ATOM 823 C C . ALA A 1 105 ? -8.688 1.852 20.428 1.00 64.31 105 ALA A C 1
ATOM 825 O O . ALA A 1 105 ? -8.441 1.954 19.227 1.00 64.31 105 ALA A O 1
ATOM 826 N N . VAL A 1 106 ? -8.161 2.689 21.330 1.00 67.75 106 VAL A N 1
ATOM 827 C CA . VAL A 1 106 ? -7.233 3.774 20.970 1.00 67.75 106 VAL A CA 1
ATOM 828 C C . VAL A 1 106 ? -5.924 3.211 20.416 1.00 67.75 106 VAL A C 1
ATOM 830 O O . VAL A 1 106 ? -5.424 3.719 19.415 1.00 67.75 106 VAL A O 1
ATOM 833 N N . THR A 1 107 ? -5.407 2.128 21.001 1.00 70.06 107 THR A N 1
ATOM 834 C CA . THR A 1 107 ? -4.203 1.449 20.503 1.00 70.06 107 THR A CA 1
ATOM 835 C C . THR A 1 107 ? -4.392 0.929 19.078 1.00 70.06 107 THR A C 1
ATOM 837 O O . THR A 1 107 ? -3.529 1.150 18.235 1.00 70.06 107 THR A O 1
ATOM 840 N N . ILE A 1 108 ? -5.538 0.317 18.764 1.00 71.06 108 ILE A N 1
ATOM 841 C CA . ILE A 1 108 ? -5.833 -0.201 17.416 1.00 71.06 108 ILE A CA 1
ATOM 842 C C . ILE A 1 108 ? -5.863 0.927 16.370 1.00 71.06 108 ILE A C 1
ATOM 844 O O . ILE A 1 108 ? -5.294 0.788 15.284 1.00 71.06 108 ILE A O 1
ATOM 848 N N . VAL A 1 109 ? -6.475 2.070 16.697 1.00 71.31 109 VAL A N 1
ATOM 849 C CA . VAL A 1 109 ? -6.509 3.243 15.806 1.00 71.31 109 VAL A CA 1
ATOM 850 C C . VAL A 1 109 ? -5.118 3.846 15.625 1.00 71.31 109 VAL A C 1
ATOM 852 O O . VAL A 1 109 ? -4.752 4.187 14.502 1.00 71.31 109 VAL A O 1
ATOM 855 N N . LEU A 1 110 ? -4.325 3.938 16.696 1.00 73.00 110 LEU A N 1
ATOM 856 C CA . LEU A 1 110 ? -2.945 4.417 16.617 1.00 73.00 110 LEU A CA 1
ATOM 857 C C . LEU A 1 110 ? -2.086 3.509 15.734 1.00 73.00 110 LEU A C 1
ATOM 859 O O . LEU A 1 110 ? -1.420 4.016 14.837 1.00 73.00 110 LEU A O 1
ATOM 863 N N . ILE A 1 111 ? -2.149 2.187 15.920 1.00 75.31 111 ILE A N 1
ATOM 864 C CA . ILE A 1 111 ? -1.416 1.221 15.085 1.00 75.31 111 ILE A CA 1
ATOM 865 C C . ILE A 1 111 ? -1.834 1.367 13.615 1.00 75.31 111 ILE A C 1
ATOM 867 O O . ILE A 1 111 ? -0.983 1.472 12.734 1.00 75.31 111 ILE A O 1
ATOM 871 N N . THR A 1 112 ? -3.140 1.460 13.347 1.00 76.44 112 THR A N 1
ATOM 872 C CA . THR A 1 112 ? -3.673 1.635 11.986 1.00 76.44 112 THR A CA 1
ATOM 873 C C . THR A 1 112 ? -3.229 2.965 11.360 1.00 76.44 112 THR A C 1
ATOM 875 O O . THR A 1 112 ? -2.878 3.018 10.183 1.00 76.44 112 THR A O 1
ATOM 878 N N . GLY A 1 113 ? -3.199 4.049 12.139 1.00 76.69 113 GLY A N 1
ATOM 879 C CA . GLY A 1 113 ? -2.731 5.362 11.691 1.00 76.69 113 GLY A CA 1
ATOM 880 C C . GLY A 1 113 ? -1.229 5.392 11.403 1.00 76.69 113 GLY A C 1
ATOM 881 O O . GLY A 1 113 ? -0.811 5.925 10.378 1.00 76.69 113 GLY A O 1
ATOM 882 N N . VAL A 1 114 ? -0.414 4.766 12.254 1.00 78.88 114 VAL A N 1
ATOM 883 C CA . VAL A 1 114 ? 1.036 4.625 12.034 1.00 78.88 114 VAL A CA 1
ATOM 884 C C . VAL A 1 114 ? 1.316 3.775 10.793 1.00 78.88 114 VAL A C 1
ATOM 886 O O . VAL A 1 114 ? 2.206 4.114 10.011 1.00 78.88 114 VAL A O 1
ATOM 889 N N . PHE A 1 115 ? 0.523 2.724 10.557 1.00 77.50 115 PHE A N 1
ATOM 890 C CA . PHE A 1 115 ? 0.554 1.951 9.314 1.00 77.50 115 PHE A CA 1
ATOM 891 C C . PHE A 1 115 ? 0.304 2.844 8.092 1.00 77.50 115 PHE A C 1
ATOM 893 O O . PHE A 1 115 ? 1.092 2.841 7.154 1.00 77.50 115 PHE A O 1
ATOM 900 N N . LEU A 1 116 ? -0.714 3.705 8.120 1.00 76.50 116 LEU A N 1
ATOM 901 C CA . LEU A 1 116 ? -0.980 4.635 7.016 1.00 76.50 116 LEU A CA 1
ATOM 902 C C . LEU A 1 116 ? 0.163 5.617 6.756 1.00 76.50 116 LEU A C 1
ATOM 904 O O . LEU A 1 116 ? 0.597 5.781 5.615 1.00 76.50 116 LEU A O 1
ATOM 908 N N . VAL A 1 117 ? 0.666 6.255 7.811 1.00 79.81 117 VAL A N 1
ATOM 909 C CA . VAL A 1 117 ? 1.720 7.272 7.700 1.00 79.81 117 VAL A CA 1
ATOM 910 C C . VAL A 1 117 ? 3.032 6.670 7.199 1.00 79.81 117 VAL A C 1
ATOM 912 O O . VAL A 1 117 ? 3.719 7.308 6.406 1.00 79.81 117 VAL A O 1
ATOM 915 N N . GLY A 1 118 ? 3.360 5.435 7.588 1.00 78.94 118 GLY A N 1
ATOM 916 C CA . GLY A 1 118 ? 4.570 4.754 7.117 1.00 78.94 118 GLY A CA 1
ATOM 917 C C . GLY A 1 118 ? 4.552 4.403 5.626 1.00 78.94 118 GLY A C 1
ATOM 918 O O . GLY A 1 118 ? 5.605 4.372 4.994 1.00 78.94 118 GLY A O 1
ATOM 919 N N . TRP A 1 119 ? 3.370 4.179 5.049 1.00 83.25 119 TRP A N 1
ATOM 920 C CA . TRP A 1 119 ? 3.212 3.784 3.644 1.00 83.25 119 TRP A CA 1
ATOM 921 C C . TRP A 1 119 ? 2.931 4.959 2.698 1.00 83.25 119 TRP A C 1
ATOM 923 O O . TRP A 1 119 ? 3.251 4.876 1.512 1.00 83.25 119 TRP A O 1
ATOM 933 N N . LEU A 1 120 ? 2.391 6.074 3.200 1.00 84.19 120 LEU A N 1
ATOM 934 C CA . LEU A 1 120 ? 2.087 7.274 2.409 1.00 84.19 120 LEU A CA 1
ATOM 935 C C . LEU A 1 120 ? 3.266 7.785 1.551 1.00 84.19 120 LEU A C 1
ATOM 937 O O . LEU A 1 120 ? 3.049 8.008 0.357 1.00 84.19 120 LEU A O 1
ATOM 941 N N . PRO A 1 121 ? 4.503 7.929 2.077 1.00 87.56 121 PRO A N 1
ATOM 942 C CA . PRO A 1 121 ? 5.646 8.377 1.278 1.00 87.56 121 PRO A CA 1
ATOM 943 C C . PRO A 1 121 ? 5.926 7.465 0.081 1.00 87.56 121 PRO A C 1
ATOM 945 O O . PRO A 1 121 ? 6.221 7.949 -1.010 1.00 87.56 121 PRO A O 1
ATOM 948 N N . TYR A 1 122 ? 5.786 6.151 0.270 1.00 85.94 122 TYR A N 1
ATOM 949 C CA . TYR A 1 122 ? 5.976 5.165 -0.790 1.00 85.94 122 TYR A CA 1
ATOM 950 C C . TYR A 1 122 ? 4.882 5.270 -1.859 1.00 85.94 122 TYR A C 1
ATOM 952 O O . TYR A 1 122 ? 5.192 5.326 -3.048 1.00 85.94 122 TYR A O 1
ATOM 960 N N . CYS A 1 123 ? 3.613 5.393 -1.455 1.00 87.06 123 CYS A N 1
ATOM 961 C CA . CYS A 1 123 ? 2.498 5.571 -2.388 1.00 87.06 123 CYS A CA 1
ATOM 962 C C . CYS A 1 123 ? 2.668 6.824 -3.258 1.00 87.06 123 CYS A C 1
ATOM 964 O O . CYS A 1 123 ? 2.510 6.760 -4.477 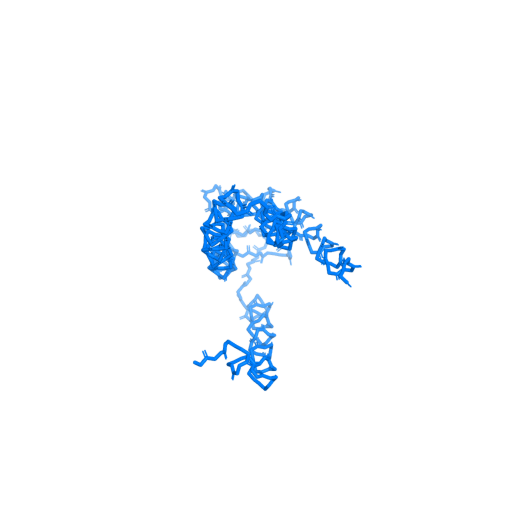1.00 87.06 123 CYS A O 1
ATOM 966 N N . VAL A 1 124 ? 3.031 7.954 -2.642 1.00 88.75 124 VAL A N 1
ATOM 967 C CA . VAL A 1 124 ? 3.263 9.218 -3.355 1.00 88.75 124 VAL A CA 1
ATOM 968 C C . VAL A 1 124 ? 4.448 9.096 -4.310 1.00 88.75 124 VAL A C 1
ATOM 970 O O . VAL A 1 124 ? 4.352 9.542 -5.451 1.00 88.75 124 VAL A O 1
ATOM 973 N N . ALA A 1 125 ? 5.541 8.452 -3.893 1.00 87.50 125 ALA A N 1
ATOM 974 C CA . ALA A 1 125 ? 6.709 8.264 -4.746 1.00 87.50 125 ALA A CA 1
ATOM 975 C C . ALA A 1 125 ? 6.420 7.368 -5.959 1.00 87.50 125 ALA A C 1
ATOM 977 O O . ALA A 1 125 ? 6.878 7.677 -7.056 1.00 87.50 125 ALA A O 1
ATOM 978 N N . VAL A 1 126 ? 5.645 6.290 -5.794 1.00 86.31 126 VAL A N 1
ATOM 979 C CA . VAL A 1 126 ? 5.262 5.400 -6.905 1.00 86.31 126 VAL A CA 1
ATOM 980 C C . VAL A 1 126 ? 4.316 6.100 -7.884 1.00 86.31 126 VAL A C 1
ATOM 982 O O . VAL A 1 126 ? 4.494 5.968 -9.093 1.00 86.31 126 VAL A O 1
ATOM 985 N N . LEU A 1 127 ? 3.350 6.885 -7.394 1.00 87.19 127 LEU A N 1
ATOM 986 C CA . LEU A 1 127 ? 2.469 7.683 -8.257 1.00 87.19 127 LEU A CA 1
ATOM 987 C C . LEU A 1 127 ? 3.233 8.790 -8.991 1.00 87.19 127 LEU A C 1
ATOM 989 O O . LEU A 1 127 ? 3.008 8.995 -10.180 1.00 87.19 127 LEU A O 1
ATOM 993 N N . GLY A 1 128 ? 4.157 9.466 -8.304 1.00 86.06 128 GLY A N 1
ATOM 994 C CA . GLY A 1 128 ? 5.051 10.454 -8.907 1.00 86.06 128 GLY A CA 1
ATOM 995 C C . GLY A 1 128 ? 5.896 9.836 -10.017 1.00 86.06 128 GLY A C 1
ATOM 996 O O . GLY A 1 128 ? 5.861 10.323 -11.137 1.00 86.06 128 GLY A O 1
ATOM 997 N N . CYS A 1 129 ? 6.541 8.702 -9.734 1.00 84.69 129 CYS A N 1
ATOM 998 C CA . CYS A 1 129 ? 7.273 7.882 -10.703 1.00 84.69 129 CYS A CA 1
ATOM 999 C C . CYS A 1 129 ? 6.405 7.536 -11.923 1.00 84.69 129 CYS A C 1
ATOM 1001 O O . CYS A 1 129 ? 6.816 7.774 -13.052 1.00 84.69 129 CYS A O 1
ATOM 1003 N N . ALA A 1 130 ? 5.168 7.066 -11.728 1.00 82.69 130 ALA A N 1
ATOM 1004 C CA . ALA A 1 130 ? 4.253 6.759 -12.832 1.00 82.69 130 ALA A CA 1
ATOM 1005 C C . ALA A 1 130 ? 3.834 7.987 -13.663 1.00 82.69 130 ALA A C 1
ATOM 1007 O O . ALA A 1 130 ? 3.566 7.843 -14.854 1.00 82.69 130 ALA A O 1
ATOM 1008 N N . ALA A 1 131 ? 3.769 9.174 -13.055 1.00 83.94 131 ALA A N 1
ATOM 1009 C CA . ALA A 1 131 ? 3.336 10.404 -13.715 1.00 83.94 131 ALA A CA 1
ATOM 1010 C C . ALA A 1 131 ? 4.475 11.161 -14.420 1.00 83.94 131 ALA A C 1
ATOM 1012 O O . ALA A 1 131 ? 4.260 11.716 -15.494 1.00 83.94 131 ALA A O 1
ATOM 1013 N N . SER A 1 132 ? 5.668 11.213 -13.819 1.00 82.00 132 SER A N 1
ATOM 1014 C CA . SER A 1 132 ? 6.819 11.972 -14.329 1.00 82.00 132 SER A CA 1
ATOM 1015 C C . SER A 1 132 ? 7.874 11.106 -15.018 1.00 82.00 132 SER A C 1
ATOM 1017 O O . SER A 1 132 ? 8.735 11.645 -15.710 1.00 82.00 132 SER A O 1
ATOM 1019 N N . GLY A 1 133 ? 7.844 9.785 -14.816 1.00 74.94 133 GLY A N 1
ATOM 1020 C CA . GLY A 1 133 ? 8.900 8.860 -15.234 1.00 74.94 133 GLY A CA 1
ATOM 1021 C C . GLY A 1 133 ? 10.154 8.893 -14.349 1.00 74.94 133 GLY A C 1
ATOM 1022 O O . GLY A 1 133 ? 11.055 8.078 -14.545 1.00 74.94 133 GLY A O 1
ATOM 1023 N N . ASP A 1 134 ? 10.233 9.808 -13.373 1.00 80.31 134 ASP A N 1
ATOM 1024 C CA . ASP A 1 134 ? 11.349 9.893 -12.428 1.00 80.31 134 ASP A CA 1
ATOM 1025 C C . ASP A 1 134 ? 11.038 9.117 -11.143 1.00 80.31 134 ASP A C 1
ATOM 1027 O O . ASP A 1 134 ? 10.231 9.518 -10.302 1.00 80.31 134 ASP A O 1
ATOM 1031 N N . CYS A 1 135 ? 11.726 7.991 -10.979 1.00 80.38 135 CYS A N 1
ATOM 1032 C CA . CYS A 1 135 ? 11.545 7.081 -9.853 1.00 80.38 135 CYS A CA 1
ATOM 1033 C C . CYS A 1 135 ? 12.640 7.199 -8.789 1.00 80.38 135 CYS A C 1
ATOM 1035 O O . CYS A 1 135 ? 12.725 6.338 -7.907 1.00 80.38 135 CYS A O 1
ATOM 1037 N N . ALA A 1 136 ? 13.474 8.245 -8.828 1.00 80.25 136 ALA A N 1
ATOM 1038 C CA . ALA A 1 136 ? 14.542 8.448 -7.850 1.00 80.25 136 ALA A CA 1
ATOM 1039 C C . ALA A 1 136 ? 14.009 8.490 -6.405 1.00 80.25 136 ALA A C 1
ATOM 1041 O O . ALA A 1 136 ? 14.647 7.960 -5.493 1.00 80.25 136 ALA A O 1
ATOM 1042 N N . ALA A 1 137 ? 12.801 9.029 -6.205 1.00 82.75 137 ALA A N 1
ATOM 1043 C CA . ALA A 1 137 ? 12.139 9.122 -4.903 1.00 82.75 137 ALA A CA 1
ATOM 1044 C C . ALA A 1 137 ? 11.580 7.782 -4.370 1.00 82.75 137 ALA A C 1
ATOM 1046 O O . ALA A 1 137 ? 11.312 7.656 -3.173 1.00 82.75 137 ALA A O 1
ATOM 1047 N N . VAL A 1 138 ? 11.427 6.751 -5.211 1.00 82.31 138 VAL A N 1
ATOM 1048 C CA . VAL A 1 138 ? 10.868 5.447 -4.792 1.00 82.31 138 VAL A CA 1
ATOM 1049 C C . VAL A 1 138 ? 11.856 4.670 -3.917 1.00 82.31 138 VAL A C 1
ATOM 1051 O O . VAL A 1 138 ? 11.473 4.036 -2.939 1.00 82.31 138 VAL A O 1
ATOM 1054 N N . ARG A 1 139 ? 13.157 4.743 -4.214 1.00 81.06 139 ARG A N 1
ATOM 1055 C CA . ARG A 1 139 ? 14.192 4.048 -3.429 1.00 81.06 139 ARG A CA 1
ATOM 1056 C C . ARG A 1 139 ? 14.281 4.483 -1.965 1.00 81.06 139 ARG A C 1
ATOM 1058 O O . ARG A 1 139 ? 14.220 3.606 -1.107 1.00 81.06 139 ARG A O 1
ATOM 1065 N N . PRO A 1 140 ? 14.436 5.779 -1.637 1.00 83.88 140 PRO A N 1
ATOM 1066 C CA . PRO A 1 140 ? 14.535 6.200 -0.244 1.00 83.88 140 PRO A CA 1
ATOM 1067 C C . PRO A 1 140 ? 13.235 5.949 0.528 1.00 83.88 140 PRO A C 1
ATOM 1069 O O . PRO A 1 140 ? 13.280 5.743 1.736 1.00 83.88 140 PRO A O 1
ATOM 1072 N N . THR A 1 141 ? 12.078 5.908 -0.143 1.00 83.62 141 THR A N 1
ATOM 1073 C CA . THR A 1 141 ? 10.796 5.668 0.534 1.00 83.62 141 THR A CA 1
ATOM 1074 C C . THR A 1 141 ? 10.597 4.218 0.979 1.00 83.62 141 THR A C 1
ATOM 1076 O O . THR A 1 141 ? 9.881 3.986 1.953 1.00 83.62 141 THR A O 1
ATOM 1079 N N . LEU A 1 142 ? 11.311 3.251 0.386 1.00 79.44 142 LEU A N 1
ATOM 1080 C CA . LEU A 1 142 ? 11.339 1.862 0.871 1.00 79.44 142 LEU A CA 1
ATOM 1081 C C . LEU A 1 142 ? 11.839 1.745 2.316 1.00 79.44 142 LEU A C 1
ATOM 1083 O O . LEU A 1 142 ? 11.398 0.861 3.046 1.00 79.44 142 LEU A O 1
ATOM 1087 N N . PHE A 1 143 ? 12.712 2.652 2.760 1.00 81.62 143 PHE A N 1
ATOM 1088 C CA . PHE A 1 143 ? 13.177 2.686 4.146 1.00 81.62 143 PHE A CA 1
ATOM 1089 C C . PHE A 1 143 ? 12.016 2.853 5.138 1.00 81.62 143 PHE A C 1
ATOM 1091 O O . PHE A 1 143 ? 11.961 2.148 6.145 1.00 81.62 143 PHE A O 1
ATOM 1098 N N . PHE A 1 144 ? 11.046 3.720 4.829 1.00 79.50 144 PHE A N 1
ATOM 1099 C CA . PHE A 1 144 ? 9.868 3.929 5.676 1.00 79.50 144 PHE A CA 1
ATOM 1100 C C . PHE A 1 144 ? 8.971 2.688 5.733 1.00 79.50 144 PHE A C 1
ATOM 1102 O O . PHE A 1 144 ? 8.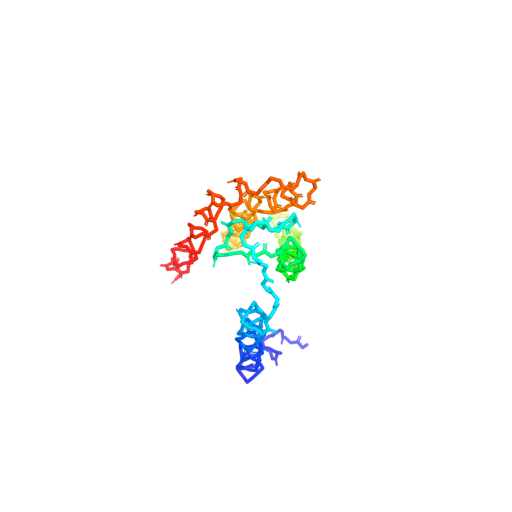457 2.359 6.801 1.00 79.50 144 PHE A O 1
ATOM 1109 N N . VAL A 1 145 ? 8.847 1.954 4.625 1.00 78.44 145 VAL A N 1
ATOM 1110 C CA . VAL A 1 145 ? 8.096 0.688 4.568 1.00 78.44 145 VAL A CA 1
ATOM 1111 C C . VAL A 1 145 ? 8.761 -0.392 5.431 1.00 78.44 145 VAL A C 1
ATOM 1113 O O . VAL A 1 145 ? 8.091 -1.115 6.175 1.00 78.44 145 VAL A O 1
ATOM 1116 N N . ILE A 1 146 ? 10.093 -0.478 5.389 1.00 78.94 146 ILE A N 1
ATOM 1117 C CA . ILE A 1 146 ? 10.865 -1.421 6.210 1.00 78.94 146 ILE A CA 1
ATOM 1118 C C . ILE A 1 146 ? 10.731 -1.070 7.697 1.00 78.94 146 ILE A C 1
ATOM 1120 O O . ILE A 1 146 ? 10.454 -1.950 8.513 1.00 78.94 146 ILE A O 1
ATOM 1124 N N . LEU A 1 147 ? 10.852 0.212 8.055 1.00 77.31 147 LEU A N 1
ATOM 1125 C CA . LEU A 1 147 ? 10.635 0.670 9.428 1.00 77.31 147 LEU A CA 1
ATOM 1126 C C . LEU A 1 147 ? 9.214 0.384 9.915 1.00 77.31 147 LEU A C 1
ATOM 1128 O O . LEU A 1 147 ? 9.037 -0.039 11.053 1.00 77.31 147 LEU A O 1
ATOM 1132 N N . ASN A 1 148 ? 8.207 0.566 9.060 1.00 76.50 148 ASN A N 1
ATOM 1133 C CA . ASN A 1 148 ? 6.821 0.264 9.401 1.00 76.50 148 ASN A CA 1
ATOM 1134 C C . ASN A 1 148 ? 6.649 -1.205 9.818 1.00 76.50 148 ASN A C 1
ATOM 1136 O O . ASN A 1 148 ? 6.026 -1.500 10.835 1.00 76.50 148 ASN A O 1
ATOM 1140 N N . SER A 1 149 ? 7.306 -2.115 9.097 1.00 75.69 149 SER A N 1
ATOM 1141 C CA . SER A 1 149 ? 7.315 -3.544 9.426 1.00 75.69 149 SER A CA 1
ATOM 1142 C C . SER A 1 149 ? 8.005 -3.840 10.765 1.00 75.69 149 SER A C 1
ATOM 1144 O O . SER A 1 149 ? 7.587 -4.752 11.473 1.00 75.69 149 SER A O 1
ATOM 1146 N N . ALA A 1 150 ? 9.017 -3.055 11.152 1.00 71.75 150 ALA A N 1
ATOM 1147 C CA . ALA A 1 150 ? 9.712 -3.184 12.437 1.00 71.75 150 ALA A CA 1
ATOM 1148 C C . ALA A 1 150 ? 8.891 -2.680 13.641 1.00 71.75 150 ALA A C 1
ATOM 1150 O O . ALA A 1 150 ? 9.183 -3.048 14.779 1.00 71.75 150 ALA A O 1
ATOM 1151 N N . VAL A 1 151 ? 7.851 -1.872 13.411 1.00 69.25 151 VAL A N 1
ATOM 1152 C CA . VAL A 1 151 ? 6.916 -1.418 14.456 1.00 69.25 151 VAL A CA 1
ATOM 1153 C C . VAL A 1 151 ? 5.824 -2.464 14.738 1.00 69.25 151 VAL A C 1
ATOM 1155 O O . VAL A 1 151 ? 5.226 -2.458 15.817 1.00 69.25 151 VAL A O 1
ATOM 1158 N N . ASN A 1 152 ? 5.590 -3.416 13.826 1.00 68.62 152 ASN A N 1
ATOM 1159 C CA . ASN A 1 152 ? 4.593 -4.475 14.030 1.00 68.62 152 ASN A CA 1
ATOM 1160 C C . ASN A 1 152 ? 4.900 -5.370 15.257 1.00 68.62 152 ASN A C 1
ATOM 1162 O O . ASN A 1 152 ? 4.000 -5.567 16.070 1.00 68.62 152 ASN A O 1
ATOM 1166 N N . PRO A 1 153 ? 6.137 -5.867 15.482 1.00 55.59 153 PRO A N 1
ATOM 1167 C CA . PRO A 1 153 ? 6.457 -6.687 16.656 1.00 55.59 153 PRO A CA 1
ATOM 1168 C C . PRO A 1 153 ? 6.357 -5.936 17.989 1.00 55.59 153 PRO A C 1
ATOM 1170 O O . PRO A 1 153 ? 5.908 -6.505 18.985 1.00 55.59 153 PRO A O 1
ATOM 1173 N N . SER A 1 154 ? 6.750 -4.657 18.024 1.00 50.06 154 SER A N 1
ATOM 1174 C CA . SER A 1 154 ? 6.752 -3.850 19.253 1.00 50.06 154 SER A CA 1
ATOM 1175 C C . SER A 1 154 ? 5.345 -3.485 19.729 1.00 50.06 154 SER A C 1
ATOM 1177 O O . SER A 1 154 ? 5.132 -3.281 20.923 1.00 50.06 154 SER A O 1
ATOM 1179 N N . SER A 1 155 ? 4.368 -3.474 18.821 1.00 46.62 155 SER A N 1
ATOM 1180 C CA . SER A 1 155 ? 2.960 -3.228 19.140 1.00 46.62 155 SER A CA 1
ATOM 1181 C C . SER A 1 155 ? 2.187 -4.494 19.544 1.00 46.62 155 SER A C 1
ATOM 1183 O O . SER A 1 155 ? 1.204 -4.386 20.271 1.00 46.62 155 SER A O 1
ATOM 1185 N N . THR A 1 156 ? 2.660 -5.693 19.184 1.00 48.41 156 THR A N 1
ATOM 1186 C CA . THR A 1 156 ? 2.122 -6.977 19.689 1.00 48.41 156 THR A CA 1
ATOM 1187 C C . THR A 1 156 ? 2.736 -7.452 21.010 1.00 48.41 156 THR A C 1
ATOM 1189 O O . THR A 1 156 ? 2.128 -8.270 21.689 1.00 48.41 156 THR A O 1
ATOM 1192 N N . ALA A 1 157 ? 3.912 -6.951 21.402 1.00 39.06 157 ALA A N 1
ATOM 1193 C CA . ALA A 1 157 ? 4.635 -7.407 22.598 1.00 39.06 157 ALA A CA 1
ATOM 1194 C C . ALA A 1 157 ? 4.197 -6.742 23.925 1.00 39.06 157 ALA A C 1
ATOM 1196 O O . ALA A 1 157 ? 4.849 -6.934 24.947 1.00 39.06 157 ALA A O 1
ATOM 1197 N N . SER A 1 158 ? 3.130 -5.936 23.919 1.00 35.19 158 SER A N 1
ATOM 1198 C CA . SER A 1 158 ? 2.635 -5.195 25.096 1.00 35.19 158 SER A CA 1
ATOM 1199 C C . SER A 1 158 ? 1.242 -5.632 25.578 1.00 35.19 158 SER A C 1
ATOM 1201 O O . SER A 1 158 ? 0.584 -4.885 26.305 1.00 35.19 158 SER A O 1
ATOM 1203 N N . VAL A 1 159 ? 0.806 -6.842 25.206 1.00 36.09 159 VAL A N 1
ATOM 1204 C CA . VAL A 1 159 ? -0.413 -7.493 25.722 1.00 36.09 159 VAL A CA 1
ATOM 1205 C C . VAL A 1 159 ? -0.046 -8.699 26.572 1.00 36.09 159 VAL A C 1
ATOM 1207 O O . VAL A 1 159 ? 0.807 -9.489 26.113 1.00 36.09 159 VAL A O 1
#